Protein AF-A0A662XF56-F1 (afdb_monomer_lite)

pLDDT: mean 86.02, std 9.05, range [55.44, 94.88]

Sequence (63 aa):
MAVDWFLLAVVIIIAVVLVIANIYILVYFQHDDDKNTAYFPKALVVFGLFFAEATVLLLPLDV

Foldseek 3Di:
DDDPPVLVVVVVVVLVVLLVVQVVVCVVPDDPPCPVPPVPVSVCSSVVSSVVCCVPPVVVSVD

Radius of gyration: 14.84 Å; chains: 1; bounding box: 37×18×41 Å

Secondary structure (DSSP, 8-state):
----HHHHHHHHHHHHHHHHHHHHHHHHHS-TT--S--HHHHHHHHHHHHHHHHHHHTGGGG-

Structure (mmCIF, N/CA/C/O backbone):
data_AF-A0A662XF56-F1
#
_entry.id   AF-A0A662XF56-F1
#
loop_
_atom_site.group_PDB
_atom_site.id
_atom_site.type_symbol
_atom_site.label_atom_id
_atom_site.label_alt_id
_atom_site.label_comp_id
_atom_site.label_asym_id
_atom_site.label_entity_id
_atom_site.label_seq_id
_atom_site.pdbx_PDB_ins_code
_atom_site.Cartn_x
_atom_site.Cartn_y
_atom_site.Cartn_z
_atom_site.occupancy
_atom_site.B_iso_or_equiv
_atom_site.auth_seq_id
_atom_site.auth_comp_id
_atom_site.auth_asym_id
_atom_site.auth_atom_id
_atom_site.pdbx_PDB_model_num
ATOM 1 N N . MET A 1 1 ? 16.906 9.259 -22.308 1.00 55.44 1 MET A N 1
ATOM 2 C CA . MET A 1 1 ? 16.578 7.953 -21.705 1.00 55.44 1 MET A CA 1
ATOM 3 C C . MET A 1 1 ? 15.191 7.576 -22.177 1.00 55.44 1 MET A C 1
ATOM 5 O O . MET A 1 1 ? 14.287 8.386 -22.015 1.00 55.44 1 MET A O 1
ATOM 9 N N . ALA A 1 2 ? 15.043 6.440 -22.856 1.00 75.81 2 ALA A N 1
ATOM 10 C CA . ALA A 1 2 ? 13.717 5.911 -23.158 1.00 75.81 2 ALA A CA 1
ATOM 11 C C . ALA A 1 2 ? 13.070 5.437 -21.847 1.00 75.81 2 ALA A C 1
ATOM 13 O O . ALA A 1 2 ? 13.782 4.976 -20.957 1.00 75.81 2 ALA A O 1
ATOM 14 N N . VAL A 1 3 ? 11.752 5.590 -21.717 1.00 76.94 3 VAL A N 1
ATOM 15 C CA . VAL A 1 3 ? 11.007 5.037 -20.580 1.00 76.94 3 VAL A CA 1
ATOM 16 C C . VAL A 1 3 ? 11.063 3.516 -20.665 1.00 76.94 3 VAL A C 1
ATOM 18 O O . VAL A 1 3 ? 10.696 2.946 -21.695 1.00 76.94 3 VAL A O 1
ATOM 21 N N . ASP A 1 4 ? 11.504 2.872 -19.588 1.00 86.38 4 ASP A N 1
ATOM 22 C CA . ASP A 1 4 ? 11.386 1.427 -19.446 1.00 86.38 4 ASP A CA 1
ATOM 23 C C . ASP A 1 4 ? 9.948 1.076 -19.040 1.00 86.38 4 ASP A C 1
ATOM 25 O O . ASP A 1 4 ? 9.546 1.146 -17.876 1.00 86.38 4 ASP A O 1
ATOM 29 N N . TRP A 1 5 ? 9.140 0.745 -20.046 1.00 86.69 5 TRP A N 1
ATOM 30 C CA . TRP A 1 5 ? 7.734 0.392 -19.869 1.00 86.69 5 TRP A CA 1
ATOM 31 C C . TRP A 1 5 ? 7.534 -0.894 -19.063 1.00 86.69 5 TRP A C 1
ATOM 33 O O . TRP A 1 5 ? 6.503 -1.035 -18.404 1.00 86.69 5 TRP A O 1
ATOM 43 N N . PHE A 1 6 ? 8.494 -1.822 -19.105 1.00 86.94 6 PHE A N 1
ATOM 44 C CA . PHE A 1 6 ? 8.423 -3.063 -18.340 1.00 86.94 6 PHE A CA 1
ATOM 45 C C . PHE A 1 6 ? 8.581 -2.763 -16.853 1.00 86.94 6 PHE A C 1
ATOM 47 O O . PHE A 1 6 ? 7.735 -3.156 -16.049 1.00 86.94 6 PHE A O 1
ATOM 54 N N . LEU A 1 7 ? 9.609 -1.993 -16.503 1.00 86.69 7 LEU A N 1
ATOM 55 C CA . LEU A 1 7 ? 9.875 -1.627 -15.119 1.00 86.69 7 LEU A CA 1
ATOM 56 C C . LEU A 1 7 ? 8.723 -0.800 -14.526 1.00 86.69 7 LEU A C 1
ATOM 58 O O . LEU A 1 7 ? 8.266 -1.077 -13.418 1.00 86.69 7 LEU A O 1
ATOM 62 N N . LEU A 1 8 ? 8.164 0.134 -15.306 1.00 87.69 8 LEU A N 1
ATOM 63 C CA . LEU A 1 8 ? 6.985 0.911 -14.913 1.00 87.69 8 LEU A CA 1
ATOM 64 C C . LEU A 1 8 ? 5.778 0.015 -14.592 1.00 87.69 8 LEU A C 1
ATOM 66 O O . LEU A 1 8 ? 5.112 0.212 -13.575 1.00 87.69 8 LEU A O 1
ATOM 70 N N . ALA A 1 9 ? 5.495 -0.974 -15.444 1.00 90.94 9 ALA A N 1
ATOM 71 C CA . ALA A 1 9 ? 4.395 -1.905 -15.218 1.00 90.94 9 ALA A CA 1
ATOM 72 C C . ALA A 1 9 ? 4.607 -2.726 -13.936 1.00 90.94 9 ALA A C 1
ATOM 74 O O . ALA A 1 9 ? 3.674 -2.887 -13.149 1.00 90.94 9 ALA A O 1
ATOM 75 N N . VAL A 1 10 ? 5.835 -3.193 -13.690 1.00 90.00 10 VAL A N 1
ATOM 76 C CA . VAL A 1 10 ? 6.184 -3.957 -12.485 1.00 90.00 10 VAL A CA 1
ATOM 77 C C . VAL A 1 10 ? 6.013 -3.112 -11.221 1.00 90.00 10 VAL A C 1
ATOM 79 O O . VAL A 1 10 ? 5.371 -3.577 -10.280 1.00 90.00 10 VAL A O 1
ATOM 82 N N . VAL A 1 11 ? 6.500 -1.864 -11.206 1.00 89.69 11 VAL A N 1
ATOM 83 C CA . VAL A 1 11 ? 6.321 -0.939 -10.069 1.00 89.69 11 VAL A CA 1
ATOM 84 C C . VAL A 1 11 ? 4.841 -0.754 -9.742 1.00 89.69 1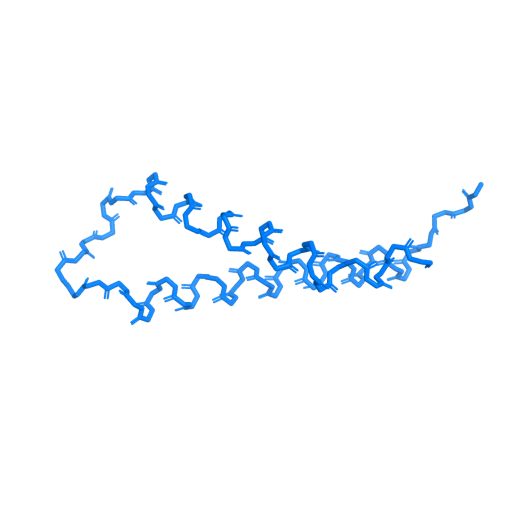1 VAL A C 1
ATOM 86 O O . VAL A 1 11 ? 4.453 -0.864 -8.581 1.00 89.69 11 VAL A O 1
ATOM 89 N N . ILE A 1 12 ? 4.003 -0.506 -10.753 1.00 91.06 12 ILE A N 1
ATOM 90 C CA . ILE A 1 12 ? 2.563 -0.297 -10.552 1.00 91.06 12 ILE A CA 1
ATOM 91 C C . ILE A 1 12 ? 1.910 -1.558 -9.974 1.00 91.06 12 ILE A C 1
ATOM 93 O O . ILE A 1 12 ? 1.141 -1.463 -9.018 1.00 91.06 12 ILE A O 1
ATOM 97 N N . ILE A 1 13 ? 2.230 -2.737 -10.514 1.00 92.94 13 ILE A N 1
ATOM 98 C CA . ILE A 1 13 ? 1.675 -4.010 -10.036 1.00 92.94 13 ILE A CA 1
ATOM 99 C C . ILE A 1 13 ? 2.078 -4.262 -8.580 1.00 92.94 13 ILE A C 1
ATOM 101 O O . ILE A 1 13 ? 1.215 -4.551 -7.751 1.00 92.94 13 ILE A O 1
ATOM 105 N N . ILE A 1 14 ? 3.364 -4.117 -8.248 1.00 91.62 14 ILE A N 1
ATOM 106 C CA . ILE A 1 14 ? 3.864 -4.329 -6.884 1.00 91.62 14 ILE A CA 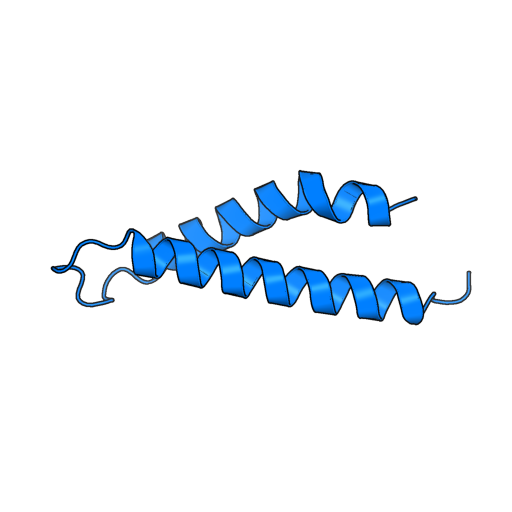1
ATOM 107 C C . ILE A 1 14 ? 3.226 -3.326 -5.920 1.00 91.62 14 ILE A C 1
ATOM 109 O O . ILE A 1 14 ? 2.743 -3.729 -4.865 1.00 91.62 14 ILE A O 1
ATOM 113 N N . ALA A 1 15 ? 3.144 -2.047 -6.292 1.00 91.44 15 ALA A N 1
ATOM 114 C CA . ALA A 1 15 ? 2.520 -1.027 -5.456 1.00 91.44 15 ALA A CA 1
ATOM 115 C C . ALA A 1 15 ? 1.057 -1.366 -5.125 1.00 91.44 15 ALA A C 1
ATOM 117 O O . ALA A 1 15 ? 0.643 -1.263 -3.971 1.00 91.44 15 ALA A O 1
ATOM 118 N N . VAL A 1 16 ? 0.282 -1.830 -6.111 1.00 94.38 16 VAL A N 1
ATOM 119 C CA . VAL A 1 16 ? -1.108 -2.264 -5.894 1.00 94.38 16 VAL A CA 1
ATOM 120 C C . VAL A 1 16 ? -1.176 -3.469 -4.953 1.00 94.38 16 VAL A C 1
ATOM 122 O O . VAL A 1 16 ? -2.007 -3.485 -4.045 1.00 94.38 16 VAL A O 1
ATOM 125 N N . VAL A 1 17 ? -0.294 -4.459 -5.124 1.00 94.31 17 VAL A N 1
ATOM 126 C CA . VAL A 1 17 ? -0.244 -5.647 -4.255 1.00 94.31 17 VAL A CA 1
ATOM 127 C C . VAL A 1 17 ? 0.068 -5.267 -2.806 1.00 94.31 17 VAL A C 1
ATOM 129 O O . VAL A 1 17 ? -0.604 -5.761 -1.900 1.00 94.31 17 VAL A O 1
ATOM 132 N N . LEU A 1 18 ? 1.018 -4.356 -2.578 1.00 93.81 18 LEU A N 1
ATOM 133 C CA . LEU A 1 18 ? 1.357 -3.872 -1.235 1.00 93.81 18 LEU A CA 1
ATOM 134 C C . LEU A 1 18 ? 0.176 -3.150 -0.579 1.00 93.81 18 LEU A C 1
ATOM 136 O O . LEU A 1 18 ? -0.152 -3.407 0.575 1.00 93.81 18 LEU A O 1
ATOM 140 N N . VAL A 1 19 ? -0.539 -2.295 -1.315 1.00 94.25 19 VAL A N 1
ATOM 141 C CA . VAL A 1 19 ? -1.744 -1.635 -0.783 1.00 94.25 19 VAL A CA 1
ATOM 142 C C . VAL A 1 19 ? -2.805 -2.662 -0.375 1.00 94.25 19 VAL A C 1
ATOM 144 O O . VAL A 1 19 ? -3.391 -2.541 0.701 1.00 94.25 19 VAL A O 1
ATOM 147 N N . ILE A 1 20 ? -3.030 -3.699 -1.187 1.00 94.88 20 ILE A N 1
ATOM 148 C CA . ILE A 1 20 ? -3.982 -4.772 -0.863 1.00 94.88 20 ILE A CA 1
ATOM 149 C C . ILE A 1 20 ? -3.538 -5.546 0.385 1.00 94.88 20 ILE A C 1
ATOM 151 O O . ILE A 1 20 ? -4.364 -5.809 1.260 1.00 94.88 20 ILE A O 1
ATOM 155 N N . ALA A 1 21 ? -2.249 -5.876 0.501 1.00 94.81 21 ALA A N 1
ATOM 156 C CA . ALA A 1 21 ? -1.698 -6.548 1.676 1.00 94.81 21 ALA A CA 1
ATOM 157 C C . ALA A 1 21 ? -1.904 -5.714 2.952 1.00 94.81 21 ALA A C 1
ATOM 159 O O . ALA A 1 21 ? -2.369 -6.234 3.965 1.00 94.81 21 ALA A O 1
ATOM 160 N N . ASN A 1 22 ? -1.670 -4.404 2.877 1.00 94.25 22 ASN A N 1
ATOM 161 C CA . ASN A 1 22 ? -1.881 -3.484 3.993 1.00 94.25 22 ASN A CA 1
ATOM 162 C C . ASN A 1 22 ? -3.350 -3.378 4.409 1.00 94.25 22 ASN A C 1
ATOM 164 O O . ASN A 1 22 ? -3.654 -3.342 5.602 1.00 94.25 22 ASN A O 1
ATOM 168 N 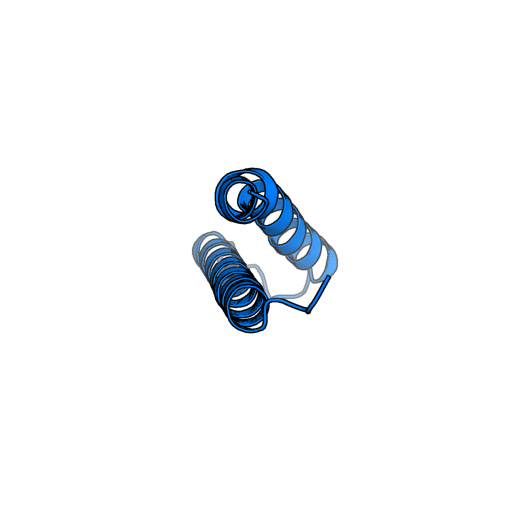N . ILE A 1 23 ? -4.278 -3.388 3.447 1.00 93.00 23 ILE A N 1
ATOM 169 C CA . ILE A 1 23 ? -5.716 -3.443 3.739 1.00 93.00 23 ILE A CA 1
ATOM 170 C C . ILE A 1 23 ? -6.078 -4.769 4.418 1.00 93.00 23 ILE A C 1
ATOM 172 O O . ILE A 1 23 ? -6.828 -4.763 5.392 1.00 93.00 23 ILE A O 1
ATOM 176 N N . TYR A 1 24 ? -5.537 -5.896 3.947 1.00 93.44 24 TYR A N 1
ATOM 177 C CA . TYR A 1 24 ? -5.769 -7.202 4.566 1.00 93.44 24 TYR A CA 1
ATOM 178 C C . TYR A 1 24 ? -5.292 -7.231 6.022 1.00 93.44 24 TYR A C 1
ATOM 180 O O . TYR A 1 24 ? -6.052 -7.629 6.900 1.00 93.44 24 TYR A O 1
ATOM 188 N N . ILE A 1 25 ? -4.071 -6.755 6.289 1.00 92.00 25 ILE A N 1
ATOM 189 C CA . ILE A 1 25 ? -3.514 -6.654 7.645 1.00 92.00 25 ILE A CA 1
ATOM 190 C C . ILE A 1 25 ? -4.418 -5.779 8.514 1.00 92.00 25 ILE A C 1
ATOM 192 O O . ILE A 1 25 ? -4.781 -6.177 9.618 1.00 92.00 25 ILE A O 1
ATOM 196 N N . LEU A 1 26 ? -4.837 -4.619 8.005 1.00 91.19 26 LEU A N 1
ATOM 197 C CA . LEU A 1 26 ? -5.723 -3.721 8.735 1.00 91.19 26 LEU A CA 1
ATOM 198 C C . LEU A 1 26 ? -7.040 -4.404 9.108 1.00 91.19 26 LEU A C 1
ATOM 200 O O . LEU A 1 26 ? -7.442 -4.324 10.260 1.00 91.19 26 LEU A O 1
ATOM 204 N N . VAL A 1 27 ? -7.701 -5.081 8.167 1.00 88.81 27 VAL A N 1
ATOM 205 C CA . VAL A 1 27 ? -8.975 -5.776 8.424 1.00 88.81 27 VAL A CA 1
ATOM 206 C C . VAL A 1 27 ? -8.786 -6.970 9.357 1.00 88.81 27 VAL A C 1
ATOM 208 O O . VAL A 1 27 ? -9.651 -7.228 10.185 1.00 88.81 27 VAL A O 1
ATOM 211 N N . TYR A 1 28 ? -7.665 -7.682 9.255 1.00 90.19 28 TYR A N 1
ATOM 212 C CA . TYR A 1 28 ? -7.364 -8.832 10.105 1.00 90.19 28 TYR A CA 1
ATOM 213 C C . TYR A 1 28 ? -7.084 -8.434 11.562 1.00 90.19 28 TYR A C 1
ATOM 215 O O . TYR A 1 28 ? -7.458 -9.158 12.479 1.00 90.19 28 TYR A O 1
ATOM 223 N N . PHE A 1 29 ? -6.433 -7.288 11.779 1.00 89.44 29 PHE A N 1
ATOM 224 C CA . PHE A 1 29 ? -6.098 -6.780 13.112 1.00 89.44 29 PHE A CA 1
ATOM 225 C C . PHE A 1 29 ? -7.076 -5.725 13.642 1.00 89.44 29 PHE A C 1
ATOM 227 O O . PHE A 1 29 ? -6.887 -5.248 14.765 1.00 89.44 29 PHE A O 1
ATOM 234 N N . GLN A 1 30 ? -8.099 -5.331 12.875 1.00 84.44 30 GLN A N 1
ATOM 235 C CA . GLN A 1 30 ? -9.113 -4.422 13.403 1.00 84.44 30 GLN A CA 1
ATOM 236 C C . GLN A 1 30 ? -9.901 -5.123 14.508 1.00 84.44 30 GLN A C 1
ATOM 238 O O . GLN A 1 30 ? -10.205 -6.311 14.428 1.00 84.44 30 GLN A O 1
ATOM 243 N N . HIS A 1 31 ? -10.246 -4.364 15.540 1.00 81.56 31 HIS A N 1
ATOM 244 C CA . HIS A 1 31 ? -11.093 -4.857 16.616 1.00 81.56 31 HIS A CA 1
ATOM 245 C C . HIS A 1 31 ? -12.540 -5.015 16.126 1.00 81.56 31 HIS A C 1
ATOM 247 O O . HIS A 1 31 ? -13.021 -4.165 15.377 1.00 81.56 31 HIS A O 1
ATOM 253 N N . ASP A 1 32 ? -13.244 -6.057 16.575 1.00 80.06 32 ASP A N 1
ATOM 254 C CA . ASP A 1 32 ? -14.602 -6.387 16.104 1.00 80.06 32 ASP A CA 1
ATOM 255 C C . ASP A 1 32 ? -15.630 -5.263 16.352 1.00 80.06 32 ASP A C 1
ATOM 257 O O . ASP A 1 32 ? -16.598 -5.130 15.601 1.00 80.06 32 ASP A O 1
ATOM 261 N N . ASP A 1 33 ? -15.416 -4.406 17.361 1.00 78.56 33 ASP A N 1
ATOM 262 C CA . ASP A 1 33 ? -16.297 -3.253 17.624 1.00 78.56 33 ASP A CA 1
ATOM 263 C C . ASP A 1 33 ? -16.018 -2.039 16.716 1.00 78.56 33 ASP A C 1
ATOM 265 O O . ASP A 1 33 ? -16.730 -1.028 16.786 1.00 78.56 33 ASP A O 1
ATOM 269 N N . ASP A 1 34 ? -14.990 -2.090 15.863 1.00 76.06 34 ASP A N 1
ATOM 270 C CA . ASP A 1 34 ? -14.678 -1.004 14.940 1.00 76.06 34 ASP A CA 1
ATOM 271 C C . ASP A 1 34 ? -15.672 -0.982 13.769 1.00 76.06 34 ASP A C 1
ATOM 273 O O . ASP A 1 34 ? -15.541 -1.681 12.765 1.00 76.06 34 ASP A O 1
ATOM 277 N N . LYS A 1 35 ? -16.672 -0.100 13.872 1.00 73.50 35 LYS A N 1
ATOM 278 C CA . LYS A 1 35 ? -17.729 0.124 12.865 1.00 73.50 35 LYS A CA 1
ATOM 279 C C . LYS A 1 35 ? -17.244 0.814 11.581 1.00 73.50 35 LYS A C 1
ATOM 281 O O . LYS A 1 35 ? -18.042 1.457 10.901 1.00 73.50 35 LYS A O 1
ATOM 286 N N . ASN A 1 36 ? -15.955 0.737 11.251 1.00 68.06 36 ASN A N 1
ATOM 287 C CA . ASN A 1 36 ? -15.344 1.446 10.124 1.00 68.06 36 ASN A CA 1
ATOM 288 C C . ASN A 1 36 ? -15.556 2.968 10.165 1.00 68.06 36 ASN A C 1
ATOM 290 O O . ASN A 1 36 ? -15.678 3.609 9.128 1.00 68.06 36 ASN A O 1
ATOM 294 N N . THR A 1 37 ? -15.607 3.576 11.350 1.00 75.50 37 THR A N 1
ATOM 295 C CA . THR A 1 37 ? -15.846 5.026 11.473 1.00 75.50 37 THR A CA 1
ATOM 296 C C . THR A 1 37 ? -14.549 5.832 11.456 1.00 75.50 37 THR A C 1
ATOM 298 O O . THR A 1 37 ? -14.533 6.994 11.048 1.00 75.50 37 THR A O 1
ATOM 301 N N . ALA A 1 38 ? -13.438 5.214 11.858 1.00 81.69 38 ALA A N 1
ATOM 302 C CA . ALA A 1 38 ? -12.131 5.845 11.973 1.00 81.69 38 ALA A CA 1
ATOM 303 C C . ALA A 1 38 ? -11.358 5.852 10.638 1.00 81.69 38 ALA A C 1
ATOM 305 O O . ALA A 1 38 ? -10.297 5.244 10.512 1.00 81.69 38 ALA A O 1
ATOM 306 N N . TYR A 1 39 ? -11.865 6.564 9.628 1.00 81.75 39 TYR A N 1
ATOM 307 C CA . TYR A 1 39 ? -11.249 6.598 8.292 1.00 81.75 39 TYR A CA 1
ATOM 308 C C . TYR A 1 39 ? -9.833 7.190 8.278 1.00 81.75 39 TYR A C 1
ATOM 310 O O . TYR A 1 39 ? -8.953 6.669 7.597 1.00 81.75 39 TYR A O 1
ATOM 318 N N . PHE A 1 40 ? -9.596 8.260 9.043 1.00 87.62 40 PHE A N 1
ATOM 319 C CA . PHE A 1 40 ? -8.295 8.933 9.064 1.00 87.62 40 PHE A CA 1
ATOM 320 C C . PHE A 1 40 ? -7.177 8.056 9.665 1.00 87.62 40 PHE A C 1
ATOM 322 O O . PHE A 1 40 ? -6.160 7.874 8.995 1.00 87.62 40 PHE A O 1
ATOM 329 N N . PRO A 1 41 ? -7.354 7.427 10.846 1.00 89.50 41 PRO A N 1
ATOM 330 C CA . PRO A 1 41 ? -6.384 6.462 11.365 1.00 89.50 41 PRO A CA 1
ATOM 331 C C . PRO A 1 41 ? -6.137 5.289 10.415 1.00 89.50 41 PRO A C 1
ATOM 333 O O . PRO A 1 41 ? -4.989 4.916 10.201 1.00 89.50 41 PRO A O 1
ATOM 336 N N . LYS A 1 42 ? -7.190 4.741 9.793 1.00 88.88 42 LYS A N 1
ATOM 337 C CA . LYS A 1 42 ? -7.052 3.621 8.850 1.00 88.88 42 LYS A CA 1
ATOM 338 C C . LYS A 1 42 ? -6.220 3.999 7.628 1.00 88.88 42 LYS A C 1
ATOM 340 O O . LYS A 1 42 ? -5.326 3.251 7.245 1.00 88.88 42 LYS A O 1
ATOM 345 N N . ALA A 1 43 ? -6.459 5.180 7.058 1.00 90.75 43 ALA A N 1
ATOM 346 C CA . ALA A 1 43 ? -5.642 5.691 5.965 1.00 90.75 43 ALA A CA 1
ATOM 347 C C . ALA A 1 43 ? -4.177 5.851 6.398 1.00 90.75 43 ALA A C 1
ATOM 349 O O . ALA A 1 43 ? -3.279 5.408 5.688 1.00 90.75 43 ALA A O 1
ATOM 350 N N . LEU A 1 44 ? -3.933 6.418 7.584 1.00 93.38 44 LEU A N 1
ATOM 351 C CA . LEU A 1 44 ? -2.581 6.606 8.112 1.00 93.38 44 LEU A CA 1
ATOM 352 C C . LEU A 1 44 ? -1.829 5.275 8.274 1.00 93.38 44 LEU A C 1
ATOM 354 O O . LEU A 1 44 ? -0.651 5.202 7.939 1.00 93.38 44 LEU A O 1
AT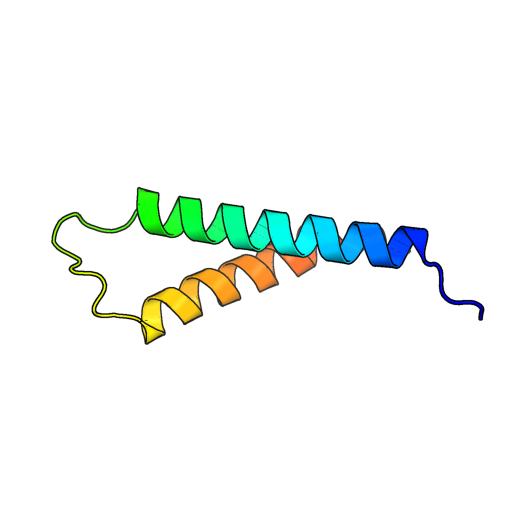OM 358 N N . VAL A 1 45 ? -2.510 4.222 8.738 1.00 92.94 45 VAL A N 1
ATOM 359 C CA . VAL A 1 45 ? -1.942 2.869 8.864 1.00 92.94 45 VAL A CA 1
ATOM 360 C C . VAL A 1 45 ? -1.581 2.298 7.495 1.00 92.94 45 VAL A C 1
ATOM 362 O O . VAL A 1 45 ? -0.445 1.874 7.301 1.00 92.94 45 VAL A O 1
ATOM 365 N N . VAL A 1 46 ? -2.507 2.333 6.530 1.00 94.31 46 VAL A N 1
ATOM 366 C CA . VAL A 1 46 ? -2.262 1.789 5.183 1.00 94.31 46 VAL A CA 1
ATOM 367 C C . VAL A 1 46 ? -1.116 2.525 4.491 1.00 94.31 46 VAL A C 1
ATOM 369 O O . VAL A 1 46 ? -0.225 1.881 3.947 1.00 94.31 46 VAL A O 1
ATOM 372 N N . PHE A 1 47 ? -1.092 3.860 4.544 1.00 93.75 47 PHE A N 1
ATOM 373 C CA . PHE A 1 47 ? -0.011 4.643 3.941 1.00 93.75 47 PHE A CA 1
ATOM 374 C C . PHE A 1 47 ? 1.317 4.479 4.685 1.00 93.75 47 PHE A C 1
ATOM 376 O O . PHE A 1 47 ? 2.356 4.367 4.042 1.00 93.75 47 PHE A O 1
ATOM 383 N N . GLY A 1 48 ? 1.302 4.440 6.019 1.00 93.94 48 GLY A N 1
ATOM 384 C CA . GLY A 1 48 ? 2.508 4.247 6.825 1.00 93.94 48 GLY A CA 1
ATOM 385 C C . GLY A 1 48 ? 3.189 2.911 6.537 1.00 93.94 48 GLY A C 1
ATOM 386 O O . GLY A 1 48 ? 4.398 2.877 6.308 1.00 93.94 48 GLY A O 1
ATOM 387 N N . LEU A 1 49 ? 2.408 1.829 6.479 1.00 93.69 49 LEU A N 1
ATOM 388 C CA . LEU A 1 49 ? 2.915 0.511 6.107 1.00 93.69 49 LEU A CA 1
ATOM 389 C C . LEU A 1 49 ? 3.382 0.479 4.649 1.00 93.69 49 LEU A C 1
ATOM 391 O O . LEU A 1 49 ? 4.491 0.030 4.384 1.00 93.69 49 LEU A O 1
ATOM 395 N N . PHE A 1 50 ? 2.607 1.053 3.726 1.00 93.88 50 PHE A N 1
ATOM 396 C CA . PHE A 1 50 ? 2.981 1.120 2.314 1.00 93.88 50 PHE A CA 1
ATOM 397 C C . PHE A 1 50 ? 4.324 1.830 2.095 1.00 93.88 50 PHE A C 1
ATOM 399 O O . PHE A 1 50 ? 5.162 1.330 1.351 1.00 93.88 50 PHE A O 1
ATOM 406 N N . PHE A 1 51 ? 4.570 2.969 2.752 1.00 92.44 51 PHE A N 1
ATOM 407 C CA . PHE A 1 51 ? 5.851 3.668 2.628 1.00 92.44 51 PHE A CA 1
ATOM 408 C C . PHE A 1 51 ? 7.012 2.869 3.231 1.00 92.44 51 PHE A C 1
ATOM 410 O O . PHE A 1 51 ? 8.093 2.855 2.648 1.00 92.44 51 PHE A O 1
ATOM 417 N N . ALA A 1 52 ? 6.803 2.192 4.362 1.00 93.06 52 ALA A N 1
ATOM 418 C CA . ALA A 1 52 ? 7.822 1.334 4.966 1.00 93.06 52 ALA A CA 1
ATOM 419 C C . ALA A 1 52 ? 8.150 0.109 4.094 1.00 93.06 52 ALA A C 1
ATOM 421 O O . ALA A 1 52 ? 9.308 -0.267 3.951 1.00 93.06 52 ALA A O 1
ATOM 422 N N . GLU A 1 53 ? 7.144 -0.507 3.477 1.00 91.62 53 GLU A N 1
ATOM 423 C CA . GLU A 1 53 ? 7.336 -1.622 2.551 1.00 91.62 53 GLU A CA 1
ATOM 424 C C . GLU A 1 53 ? 7.987 -1.158 1.252 1.00 91.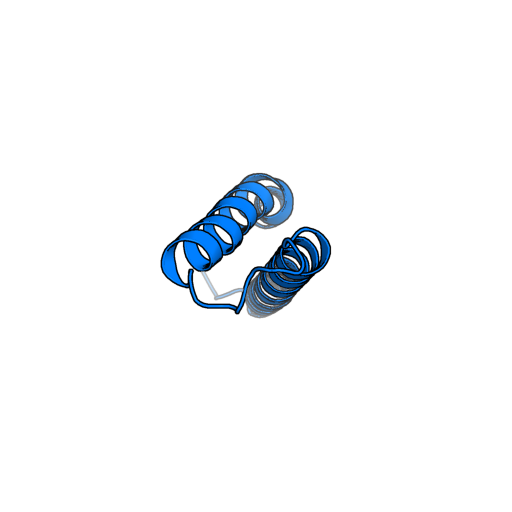62 53 GLU A C 1
ATOM 426 O O . GLU A 1 53 ? 8.887 -1.823 0.747 1.00 91.62 53 GLU A O 1
ATOM 431 N N . ALA A 1 54 ? 7.591 0.003 0.729 1.00 89.38 54 ALA A N 1
ATOM 432 C CA . ALA A 1 54 ? 8.171 0.561 -0.481 1.00 89.38 54 ALA A CA 1
ATOM 433 C C . ALA A 1 54 ? 9.670 0.849 -0.315 1.00 89.38 54 ALA A C 1
ATOM 435 O O . ALA A 1 54 ? 10.457 0.512 -1.195 1.00 89.38 54 ALA A O 1
ATOM 436 N N . THR A 1 55 ? 10.107 1.387 0.826 1.00 86.81 55 THR A N 1
ATOM 437 C CA . THR A 1 55 ? 11.540 1.641 1.058 1.00 86.81 55 THR A CA 1
ATOM 438 C C . THR A 1 55 ? 12.379 0.371 1.168 1.00 86.81 55 THR A C 1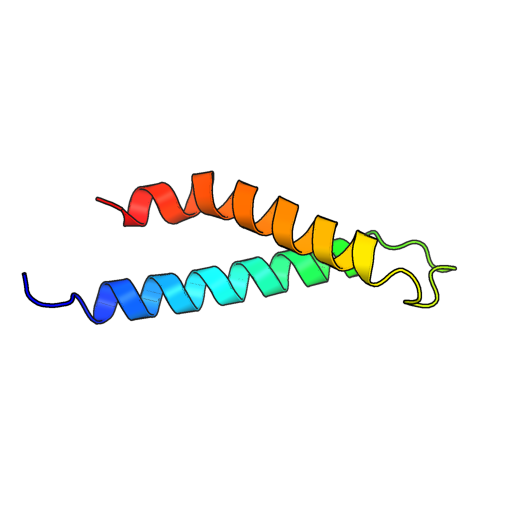
ATOM 440 O O . THR A 1 55 ? 13.588 0.440 0.977 1.00 86.81 55 THR A O 1
ATOM 443 N N . VAL A 1 56 ? 11.777 -0.787 1.448 1.00 87.12 56 VAL A N 1
ATOM 444 C CA . VAL A 1 56 ? 12.499 -2.064 1.562 1.00 87.12 56 VAL A CA 1
ATOM 445 C C . VAL A 1 56 ? 12.382 -2.896 0.283 1.00 87.12 56 VAL A C 1
ATOM 447 O O . VAL A 1 56 ? 13.374 -3.444 -0.192 1.00 87.12 56 VAL A O 1
ATOM 450 N N . LEU A 1 57 ? 11.180 -2.991 -0.287 1.00 84.75 57 LEU A N 1
ATOM 451 C CA . LEU A 1 57 ? 10.841 -3.912 -1.374 1.00 84.75 57 LEU A CA 1
ATOM 452 C C . LEU A 1 57 ? 10.922 -3.276 -2.766 1.00 84.75 57 LEU A C 1
ATOM 454 O O . LEU A 1 57 ? 11.138 -4.001 -3.734 1.00 84.75 57 LEU A O 1
ATOM 458 N N . LEU A 1 58 ? 10.765 -1.951 -2.884 1.00 80.50 58 LEU A N 1
ATOM 459 C CA . LEU A 1 58 ? 10.915 -1.231 -4.159 1.00 80.50 58 LEU A CA 1
ATOM 460 C C . LEU A 1 58 ? 12.327 -0.653 -4.354 1.00 80.50 58 LEU A C 1
ATOM 462 O O . LEU A 1 58 ? 12.678 -0.312 -5.477 1.00 80.50 58 LEU A O 1
ATOM 466 N N . LEU A 1 59 ? 13.167 -0.617 -3.313 1.00 71.12 59 LEU A N 1
ATOM 467 C CA . LEU A 1 59 ? 14.571 -0.185 -3.408 1.00 71.12 59 LEU A CA 1
ATOM 468 C C . LEU A 1 59 ? 15.406 -0.993 -4.428 1.00 71.12 59 LEU A C 1
ATOM 470 O O . LEU A 1 59 ? 16.193 -0.393 -5.152 1.00 71.12 59 LEU A O 1
ATOM 474 N N . PRO A 1 60 ? 15.241 -2.327 -4.554 1.00 69.19 60 PRO A N 1
ATOM 475 C CA . PRO A 1 60 ? 15.937 -3.110 -5.577 1.00 69.19 60 PRO A CA 1
ATOM 476 C C . PRO A 1 60 ? 15.424 -2.870 -7.001 1.00 69.19 60 PRO A C 1
ATOM 478 O O . PRO A 1 60 ? 16.069 -3.318 -7.940 1.00 69.19 60 PRO A O 1
ATOM 481 N N . LEU A 1 61 ? 14.261 -2.230 -7.174 1.00 72.31 61 LEU A N 1
ATOM 482 C CA . LEU A 1 61 ? 13.744 -1.834 -8.488 1.00 72.31 61 LEU A CA 1
ATOM 483 C C . LEU A 1 61 ? 14.346 -0.507 -8.981 1.00 72.31 61 LEU A C 1
ATOM 485 O O . LEU A 1 61 ? 14.121 -0.151 -10.130 1.00 72.31 61 LEU A O 1
ATOM 489 N N . ASP A 1 62 ? 15.082 0.214 -8.131 1.00 67.31 62 ASP A N 1
ATOM 490 C CA . ASP A 1 62 ? 15.708 1.513 -8.433 1.00 67.31 62 ASP A CA 1
ATOM 491 C C . ASP A 1 62 ? 17.128 1.382 -9.035 1.00 67.31 62 ASP A C 1
ATOM 493 O O . ASP A 1 62 ? 17.832 2.380 -9.188 1.00 67.31 62 ASP A O 1
ATOM 497 N N . VAL A 1 63 ? 17.578 0.155 -9.349 1.00 60.62 63 VAL A N 1
ATOM 498 C CA . VAL A 1 63 ? 18.906 -0.133 -9.940 1.00 60.62 63 VAL A CA 1
ATOM 499 C C . VAL A 1 63 ? 18.886 -0.261 -11.457 1.00 60.62 63 VAL A C 1
ATOM 501 O O . VAL A 1 63 ? 17.911 -0.823 -12.005 1.00 60.62 63 VAL A O 1
#